Protein AF-A0A256WFE6-F1 (afdb_monomer_lite)

Structure (mmCIF, N/CA/C/O backbone):
data_AF-A0A256WFE6-F1
#
_entry.id   AF-A0A256WFE6-F1
#
loop_
_atom_site.group_PDB
_atom_site.id
_atom_site.type_symbol
_atom_site.label_atom_id
_atom_site.label_alt_id
_atom_site.label_comp_id
_atom_site.label_asym_id
_atom_site.label_entity_id
_atom_site.label_seq_id
_atom_site.pdbx_PDB_ins_code
_atom_site.Cartn_x
_atom_site.Cartn_y
_atom_site.Cartn_z
_atom_site.occupancy
_atom_site.B_iso_or_equiv
_atom_site.auth_seq_id
_atom_site.auth_comp_id
_atom_site.auth_asym_id
_atom_site.auth_atom_id
_atom_site.pdbx_PDB_model_num
ATOM 1 N N . MET A 1 1 ? 0.726 3.112 -30.287 1.00 56.31 1 MET A N 1
ATOM 2 C CA . MET A 1 1 ? 1.283 3.576 -28.993 1.00 56.31 1 MET A CA 1
ATOM 3 C C . MET A 1 1 ? 1.775 2.346 -28.240 1.00 56.31 1 MET A C 1
ATOM 5 O O . MET A 1 1 ? 1.014 1.389 -28.179 1.00 56.31 1 MET A O 1
ATOM 9 N N . LYS A 1 2 ? 3.018 2.308 -27.738 1.00 74.25 2 LYS A N 1
ATOM 10 C CA . LYS A 1 2 ? 3.453 1.192 -26.873 1.00 74.25 2 LYS A CA 1
ATOM 11 C C . LYS A 1 2 ? 2.696 1.283 -25.543 1.00 74.25 2 LYS A C 1
ATOM 13 O O . LYS A 1 2 ? 2.564 2.381 -25.005 1.00 74.25 2 LYS A O 1
ATOM 18 N N . ALA A 1 3 ? 2.172 0.163 -25.048 1.00 84.50 3 ALA A N 1
ATOM 19 C CA . ALA A 1 3 ? 1.482 0.129 -23.762 1.00 84.50 3 ALA A CA 1
ATOM 20 C C . ALA A 1 3 ? 2.472 0.440 -22.627 1.00 84.50 3 ALA A C 1
ATOM 22 O O . ALA A 1 3 ? 3.576 -0.102 -22.604 1.00 84.50 3 ALA A O 1
ATOM 23 N N . THR A 1 4 ? 2.083 1.323 -21.707 1.00 94.81 4 THR A N 1
ATOM 24 C CA . THR A 1 4 ? 2.847 1.640 -20.491 1.00 94.81 4 THR A CA 1
ATOM 25 C C . THR A 1 4 ? 2.135 1.066 -19.274 1.00 94.81 4 THR A C 1
ATOM 27 O O . THR A 1 4 ? 0.913 0.898 -19.298 1.00 94.81 4 THR A O 1
ATOM 30 N N . VAL A 1 5 ? 2.870 0.811 -18.187 1.00 96.25 5 VAL A N 1
ATOM 31 C CA . VAL A 1 5 ? 2.285 0.305 -16.933 1.00 96.25 5 VAL A CA 1
ATOM 32 C C . VAL A 1 5 ? 1.153 1.223 -16.459 1.00 96.25 5 VAL A C 1
ATOM 34 O O . VAL A 1 5 ? 0.056 0.759 -16.158 1.00 96.25 5 VAL A O 1
ATOM 37 N N . ASN A 1 6 ? 1.370 2.540 -16.481 1.00 95.25 6 ASN A N 1
ATOM 38 C CA . ASN A 1 6 ? 0.358 3.528 -16.104 1.00 95.25 6 ASN A CA 1
ATOM 39 C C . ASN A 1 6 ? -0.906 3.479 -16.984 1.00 95.25 6 ASN A C 1
ATOM 41 O O . ASN A 1 6 ? -2.014 3.618 -16.465 1.00 95.25 6 ASN A O 1
ATOM 45 N N . LEU A 1 7 ? -0.766 3.284 -18.302 1.00 96.44 7 LEU A N 1
ATOM 46 C CA . LEU A 1 7 ? -1.919 3.175 -19.201 1.00 96.44 7 LEU A CA 1
ATOM 47 C C . LEU A 1 7 ? -2.754 1.931 -18.873 1.00 96.44 7 LEU A C 1
ATOM 49 O O . LEU A 1 7 ? -3.962 2.051 -18.678 1.00 96.44 7 LEU A O 1
ATOM 53 N N . LEU A 1 8 ? -2.098 0.774 -18.739 1.00 97.62 8 LEU A N 1
ATOM 54 C CA . LEU A 1 8 ? -2.750 -0.500 -18.420 1.00 97.62 8 LEU A CA 1
ATOM 55 C C . LEU A 1 8 ? -3.487 -0.431 -17.074 1.00 97.62 8 LEU A C 1
ATOM 57 O O . LEU A 1 8 ? -4.652 -0.814 -16.978 1.00 97.62 8 LEU A O 1
ATOM 61 N N . ARG A 1 9 ? -2.851 0.158 -16.051 1.00 96.75 9 ARG A N 1
ATOM 62 C CA . ARG A 1 9 ? -3.467 0.417 -14.738 1.00 96.75 9 ARG A CA 1
ATOM 63 C C . ARG A 1 9 ? -4.744 1.241 -14.849 1.00 96.75 9 ARG A C 1
ATOM 65 O O . ARG A 1 9 ? -5.789 0.849 -14.338 1.00 96.75 9 ARG A O 1
ATOM 72 N N . LYS A 1 10 ? -4.677 2.376 -15.554 1.00 94.50 10 LYS A N 1
ATOM 73 C CA . LYS A 1 10 ? -5.827 3.276 -15.743 1.00 94.50 10 LYS A CA 1
ATOM 74 C C . LYS A 1 10 ? -6.970 2.625 -16.525 1.00 94.50 10 LYS A C 1
ATOM 76 O O . LYS A 1 10 ? -8.112 3.037 -16.355 1.00 94.50 10 LYS A O 1
ATOM 81 N N . GLN A 1 11 ? -6.673 1.617 -17.343 1.00 96.12 11 GLN A N 1
ATOM 82 C CA . GLN A 1 11 ? -7.655 0.817 -18.078 1.00 96.12 11 GLN A CA 1
ATOM 83 C C . GLN A 1 11 ? -8.203 -0.374 -17.270 1.00 96.12 11 GLN A C 1
ATOM 85 O O . GLN A 1 11 ? -9.079 -1.080 -17.759 1.00 96.12 11 GLN A O 1
ATOM 90 N N . GLY A 1 12 ? -7.718 -0.608 -16.045 1.00 94.56 12 GLY A N 1
ATOM 91 C CA . GLY A 1 12 ? -8.118 -1.748 -15.211 1.00 94.56 12 GLY A CA 1
ATOM 92 C C . GLY A 1 12 ? -7.454 -3.076 -15.594 1.00 94.56 12 GLY A C 1
ATOM 93 O O . GLY A 1 12 ? -7.791 -4.115 -15.033 1.00 94.56 12 GLY A O 1
ATOM 94 N N . GLN A 1 13 ? -6.483 -3.061 -16.509 1.00 97.12 13 GLN A N 1
ATOM 95 C CA . GLN A 1 13 ? -5.723 -4.234 -16.951 1.00 97.12 13 GLN A CA 1
ATOM 96 C C . GLN A 1 13 ? -4.570 -4.520 -15.976 1.00 97.12 13 GLN A C 1
ATOM 98 O O . GLN A 1 13 ? -3.389 -4.410 -16.309 1.00 97.12 13 GLN A O 1
ATOM 103 N N . LEU A 1 14 ? -4.910 -4.795 -14.709 1.00 96.12 14 LEU A N 1
ATOM 104 C CA . LEU A 1 14 ? -3.926 -4.871 -13.620 1.00 96.12 14 LEU A CA 1
ATOM 105 C C . LEU A 1 14 ? -2.974 -6.064 -13.741 1.00 96.12 14 LEU A C 1
ATOM 107 O O . LEU A 1 14 ? -1.816 -5.954 -13.342 1.00 96.12 14 LEU A O 1
ATOM 111 N N . LYS A 1 15 ? -3.423 -7.189 -14.310 1.00 96.81 15 LYS A N 1
ATOM 112 C CA . LYS A 1 15 ? -2.559 -8.360 -14.532 1.00 96.81 15 LYS A CA 1
ATOM 113 C C . LYS A 1 15 ? -1.496 -8.057 -15.583 1.00 96.81 15 LYS A C 1
ATOM 115 O O . LYS A 1 15 ? -0.320 -8.327 -15.372 1.00 96.81 15 LYS A O 1
ATOM 120 N N . GLU A 1 16 ? -1.899 -7.451 -16.690 1.00 97.44 16 GLU A N 1
ATOM 121 C CA . GLU A 1 16 ? -1.012 -7.031 -17.769 1.00 97.44 16 GLU A CA 1
ATOM 122 C C . GLU A 1 16 ? -0.041 -5.953 -17.282 1.00 97.44 16 GLU A C 1
ATOM 124 O O . GLU A 1 16 ? 1.156 -6.030 -17.559 1.00 97.44 16 GLU A O 1
ATOM 129 N N . ALA A 1 17 ? -0.534 -4.986 -16.499 1.00 97.88 17 ALA A N 1
ATOM 130 C CA . ALA A 1 17 ? 0.301 -3.970 -15.867 1.00 97.88 17 ALA A CA 1
ATOM 131 C C . ALA A 1 17 ? 1.356 -4.592 -14.940 1.00 97.88 17 ALA A C 1
ATOM 133 O O . ALA A 1 17 ? 2.512 -4.179 -14.976 1.00 97.88 17 ALA A O 1
ATOM 134 N N . TYR A 1 18 ? 0.971 -5.600 -14.151 1.00 97.25 18 TYR A N 1
ATOM 135 C CA . TYR A 1 18 ? 1.880 -6.341 -13.280 1.00 97.25 18 TYR A CA 1
ATOM 136 C C . TYR A 1 18 ? 2.965 -7.069 -14.066 1.00 97.25 18 TYR A C 1
ATOM 138 O O . TYR A 1 18 ? 4.144 -6.882 -13.780 1.00 97.25 18 TYR A O 1
ATOM 146 N N . PHE A 1 19 ? 2.596 -7.852 -15.084 1.00 97.38 19 PHE A N 1
ATOM 147 C CA . PHE A 1 19 ? 3.582 -8.575 -15.888 1.00 97.38 19 PHE A CA 1
ATOM 148 C C . PHE A 1 19 ? 4.547 -7.627 -16.599 1.00 97.38 19 PHE A C 1
ATOM 150 O O . PHE A 1 19 ? 5.746 -7.901 -16.644 1.00 97.38 19 PHE A O 1
ATOM 157 N N . LEU A 1 20 ? 4.049 -6.498 -17.112 1.00 97.06 20 LEU A N 1
ATOM 158 C CA . LEU A 1 20 ? 4.897 -5.493 -17.740 1.00 97.06 20 LEU A CA 1
ATOM 159 C C . LEU A 1 20 ? 5.858 -4.850 -16.731 1.00 97.06 20 LEU A C 1
ATOM 161 O O . LEU A 1 20 ? 7.053 -4.793 -17.005 1.00 97.06 20 LEU A O 1
ATOM 165 N N . ALA A 1 21 ? 5.361 -4.416 -15.570 1.00 95.81 21 ALA A N 1
ATOM 166 C CA . ALA A 1 21 ? 6.188 -3.809 -14.528 1.00 95.81 21 ALA A CA 1
ATOM 167 C C . ALA A 1 21 ? 7.237 -4.795 -13.992 1.00 95.81 21 ALA A C 1
ATOM 169 O O . ALA A 1 21 ? 8.402 -4.438 -13.838 1.00 95.81 21 ALA A O 1
ATOM 170 N N . GLN A 1 22 ? 6.851 -6.055 -13.767 1.00 95.75 22 GLN A N 1
ATOM 171 C CA . GLN A 1 22 ? 7.760 -7.095 -13.287 1.00 95.75 22 GLN A CA 1
ATOM 172 C C . GLN A 1 22 ? 8.854 -7.383 -14.311 1.00 95.75 22 GLN A C 1
ATOM 174 O O . GLN A 1 22 ? 10.022 -7.490 -13.946 1.00 95.75 22 GLN A O 1
ATOM 179 N N . LYS A 1 23 ? 8.490 -7.481 -15.595 1.00 96.31 23 LYS A N 1
ATOM 180 C CA . LYS A 1 23 ? 9.464 -7.657 -16.670 1.00 96.31 23 LYS A CA 1
ATOM 181 C C . LYS A 1 23 ? 10.446 -6.488 -16.715 1.00 96.31 23 LYS A C 1
ATOM 183 O O . LYS A 1 23 ? 11.643 -6.720 -16.731 1.00 96.31 23 LYS A O 1
ATOM 188 N N . GLN A 1 24 ? 9.952 -5.252 -16.676 1.00 94.94 24 GLN A N 1
ATOM 189 C CA . GLN A 1 24 ? 10.803 -4.060 -16.692 1.00 94.94 24 GLN A CA 1
ATOM 190 C C . GLN A 1 24 ? 11.762 -4.006 -15.497 1.00 94.94 24 GLN A C 1
ATOM 192 O O . GLN A 1 24 ? 12.931 -3.691 -15.675 1.00 94.94 24 GLN A O 1
ATOM 197 N N . MET A 1 25 ? 11.296 -4.368 -14.299 1.00 93.50 25 MET A N 1
ATOM 198 C CA . MET A 1 25 ? 12.156 -4.473 -13.117 1.00 93.50 25 MET A CA 1
ATOM 199 C C . MET A 1 25 ? 13.217 -5.571 -13.233 1.00 93.50 25 MET A C 1
ATOM 201 O O . MET A 1 25 ? 14.295 -5.426 -12.672 1.00 93.50 25 MET A O 1
ATOM 205 N N . ASN A 1 26 ? 12.909 -6.681 -13.905 1.00 93.31 26 ASN A N 1
ATOM 206 C CA . ASN A 1 26 ? 13.860 -7.776 -14.085 1.00 93.31 26 ASN A CA 1
ATOM 207 C C . ASN A 1 26 ? 14.893 -7.457 -15.173 1.00 93.31 26 ASN A C 1
ATOM 209 O O . ASN A 1 26 ? 16.064 -7.785 -15.011 1.00 93.31 26 ASN A O 1
ATOM 213 N N . ASP A 1 27 ? 14.449 -6.833 -16.266 1.00 95.88 27 ASP A N 1
ATOM 214 C CA . ASP A 1 27 ? 15.297 -6.467 -17.402 1.00 95.88 27 ASP A CA 1
ATOM 215 C C . ASP A 1 27 ? 16.216 -5.276 -17.053 1.00 95.88 27 ASP A C 1
ATOM 217 O O . ASP A 1 27 ? 17.329 -5.204 -17.568 1.00 95.88 27 ASP A O 1
ATOM 221 N N . TYR A 1 28 ? 15.767 -4.374 -16.165 1.00 92.06 28 TYR A N 1
ATOM 222 C CA . TYR A 1 28 ? 16.478 -3.153 -15.752 1.00 92.06 28 TYR A CA 1
ATOM 223 C C . TYR A 1 28 ? 16.343 -2.902 -14.226 1.00 92.06 28 TYR A C 1
ATOM 225 O O . TYR A 1 28 ? 15.601 -2.012 -13.793 1.00 92.06 28 TYR A O 1
ATOM 233 N N . PRO A 1 29 ? 17.000 -3.706 -13.368 1.00 86.81 29 PRO A N 1
ATOM 234 C CA . PRO A 1 29 ? 16.811 -3.680 -11.908 1.00 86.81 29 PRO A CA 1
ATOM 235 C C . PRO A 1 29 ? 17.308 -2.409 -11.197 1.00 86.81 29 PRO A C 1
ATOM 237 O O . PRO A 1 29 ? 16.850 -2.091 -10.091 1.00 86.81 29 PRO A O 1
ATOM 240 N N . GLU A 1 30 ? 18.238 -1.681 -11.808 1.00 86.81 30 GLU A N 1
ATOM 241 C CA . GLU A 1 30 ? 18.783 -0.405 -11.338 1.00 86.81 30 GLU A CA 1
ATOM 242 C C . GLU A 1 30 ? 17.834 0.783 -11.565 1.00 86.81 30 GLU A C 1
ATOM 244 O O . GLU A 1 30 ? 17.935 1.800 -10.874 1.00 86.81 30 GLU A O 1
ATOM 249 N N . GLU A 1 31 ? 16.875 0.648 -12.483 1.00 86.94 31 GLU A N 1
ATOM 250 C CA . GLU A 1 31 ? 15.956 1.718 -12.859 1.00 86.94 31 GLU A CA 1
ATOM 251 C C . GLU A 1 31 ? 14.850 1.904 -11.810 1.00 86.94 31 GLU A C 1
ATOM 253 O O . GLU A 1 31 ? 13.851 1.177 -11.741 1.00 86.94 31 GLU A O 1
ATOM 258 N N . LEU A 1 32 ? 14.994 2.951 -10.992 1.00 84.12 32 LEU A N 1
ATOM 259 C CA . LEU A 1 32 ? 14.047 3.282 -9.918 1.00 84.12 32 LEU A CA 1
ATOM 260 C C . LEU A 1 32 ? 12.617 3.526 -10.427 1.00 84.12 32 LEU A C 1
ATOM 262 O O . LEU A 1 32 ? 11.646 3.290 -9.701 1.00 84.12 32 LEU A O 1
ATOM 266 N N . ASN A 1 33 ? 12.466 3.964 -11.679 1.00 86.50 33 ASN A N 1
ATOM 267 C CA . ASN A 1 33 ? 11.161 4.191 -12.297 1.00 86.50 33 ASN A CA 1
ATOM 268 C C . ASN A 1 33 ? 10.332 2.904 -12.401 1.00 86.50 33 ASN A C 1
ATOM 270 O O . ASN A 1 33 ? 9.126 2.943 -12.168 1.00 86.50 33 ASN A O 1
ATOM 274 N N . HIS A 1 34 ? 10.960 1.754 -12.655 1.00 91.00 34 HIS A N 1
ATOM 275 C CA . HIS A 1 34 ? 10.244 0.480 -12.757 1.00 91.00 34 HIS A CA 1
ATOM 276 C C . HIS A 1 34 ? 9.766 -0.025 -11.396 1.00 91.00 34 HIS A C 1
ATOM 278 O O . HIS A 1 34 ? 8.658 -0.556 -11.282 1.00 91.00 34 HIS A O 1
ATOM 284 N N . LYS A 1 35 ? 10.538 0.234 -10.333 1.00 89.69 35 LYS A N 1
ATOM 285 C CA . LYS A 1 35 ? 10.079 -0.000 -8.957 1.00 89.69 35 LYS A CA 1
ATOM 286 C C . LYS A 1 35 ? 8.875 0.881 -8.624 1.00 89.69 35 LYS A C 1
ATOM 288 O O . LYS A 1 35 ? 7.899 0.386 -8.066 1.00 89.69 35 LYS A O 1
ATOM 293 N N . ASN A 1 36 ? 8.904 2.159 -9.011 1.00 90.69 36 ASN A N 1
ATOM 294 C CA . ASN A 1 36 ? 7.773 3.073 -8.826 1.00 90.69 36 ASN A CA 1
ATOM 295 C C . ASN A 1 36 ? 6.519 2.616 -9.584 1.00 90.69 36 ASN A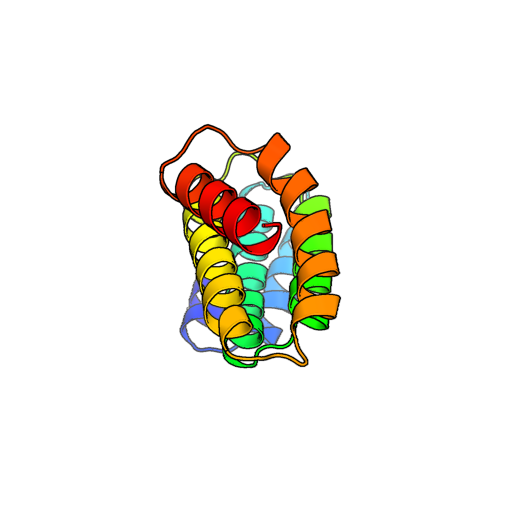 C 1
ATOM 297 O O . ASN A 1 36 ? 5.423 2.645 -9.023 1.00 90.69 36 ASN A O 1
ATOM 301 N N . ASP A 1 37 ? 6.665 2.160 -10.826 1.00 94.06 37 ASP A N 1
ATOM 302 C CA . ASP A 1 37 ? 5.561 1.590 -11.600 1.00 94.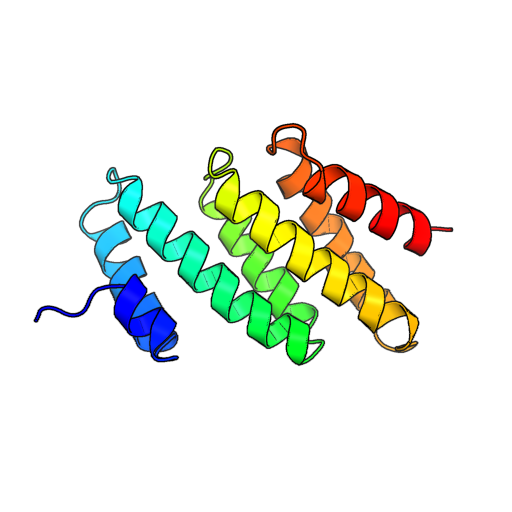06 37 ASP A CA 1
ATOM 303 C C . ASP A 1 37 ? 4.939 0.383 -10.877 1.00 94.06 37 ASP A C 1
ATOM 305 O O . ASP A 1 37 ? 3.713 0.304 -10.736 1.00 94.06 37 ASP A O 1
ATOM 309 N N . MET A 1 38 ? 5.770 -0.509 -10.329 1.00 95.31 38 MET A N 1
ATOM 310 C CA . MET A 1 38 ? 5.311 -1.659 -9.549 1.00 95.31 38 MET A CA 1
ATOM 311 C C . MET A 1 38 ? 4.623 -1.266 -8.231 1.00 95.31 38 MET A C 1
ATOM 313 O O . MET A 1 38 ? 3.585 -1.843 -7.896 1.00 95.31 38 MET A O 1
ATOM 317 N N . LEU A 1 39 ? 5.129 -0.263 -7.496 1.00 94.25 39 LEU A N 1
ATOM 318 C CA . LEU A 1 39 ? 4.454 0.264 -6.296 1.00 94.25 39 LEU A CA 1
ATOM 319 C C . LEU A 1 39 ? 3.020 0.649 -6.624 1.00 94.25 39 LEU A C 1
ATOM 321 O O . LEU A 1 39 ? 2.075 0.247 -5.944 1.00 94.25 39 LEU A O 1
ATOM 325 N N . TRP A 1 40 ? 2.856 1.416 -7.699 1.00 95.62 40 TRP A N 1
ATOM 326 C CA . TRP A 1 40 ? 1.546 1.845 -8.125 1.00 95.62 40 TRP A CA 1
ATOM 327 C C . TRP A 1 40 ? 0.684 0.631 -8.467 1.00 95.62 40 TRP A C 1
ATOM 329 O O . TRP A 1 40 ? -0.436 0.560 -7.952 1.00 95.62 40 TRP A O 1
ATOM 339 N N . VAL A 1 41 ? 1.169 -0.345 -9.254 1.00 97.06 41 VAL A N 1
ATOM 340 C CA . VAL A 1 41 ? 0.433 -1.598 -9.554 1.00 97.06 41 VAL A CA 1
ATOM 341 C C . VAL A 1 41 ? -0.092 -2.254 -8.278 1.00 97.06 41 VAL A C 1
ATOM 343 O O . VAL A 1 41 ? -1.295 -2.507 -8.172 1.00 97.06 41 VAL A O 1
ATOM 346 N N . TYR A 1 42 ? 0.766 -2.432 -7.275 1.00 96.25 42 TYR A N 1
ATOM 347 C CA . TYR A 1 42 ? 0.362 -2.959 -5.976 1.00 96.25 42 TYR A CA 1
ATOM 348 C C . TYR A 1 42 ? -0.659 -2.077 -5.251 1.00 96.25 42 TYR A C 1
ATOM 350 O O . TYR A 1 42 ? -1.579 -2.610 -4.632 1.00 96.25 42 TYR A O 1
ATOM 358 N N . TYR A 1 43 ? -0.567 -0.749 -5.350 1.00 95.75 43 TYR A N 1
ATOM 359 C CA . TYR A 1 43 ? -1.588 0.152 -4.810 1.00 95.75 43 TYR A CA 1
ATOM 360 C C . TYR A 1 43 ? -2.968 -0.073 -5.443 1.00 95.75 43 TYR A C 1
ATOM 362 O O . TYR A 1 43 ? -3.965 -0.083 -4.717 1.00 95.75 43 TYR A O 1
ATOM 370 N N . ASP A 1 44 ? -3.054 -0.290 -6.758 1.00 97.56 44 ASP A N 1
ATOM 371 C CA . ASP A 1 44 ? -4.351 -0.524 -7.411 1.00 97.56 44 ASP A CA 1
ATOM 372 C C . ASP A 1 44 ? -4.940 -1.879 -7.005 1.00 97.56 44 ASP A C 1
ATOM 374 O O . ASP A 1 44 ? -6.120 -1.936 -6.652 1.00 97.56 44 ASP A O 1
ATOM 378 N N . PHE A 1 45 ? -4.118 -2.934 -6.921 1.00 97.19 45 PHE A N 1
ATOM 379 C CA . PHE A 1 45 ? -4.562 -4.202 -6.337 1.00 97.19 45 PHE A CA 1
ATOM 380 C C . PHE A 1 45 ? -5.033 -4.015 -4.892 1.00 97.19 45 PHE A C 1
ATOM 382 O O . PHE A 1 45 ? -6.128 -4.447 -4.539 1.00 97.19 45 PHE A O 1
ATOM 389 N N . ALA A 1 46 ? -4.260 -3.324 -4.049 1.00 95.38 46 ALA A N 1
ATOM 390 C CA . ALA A 1 46 ? -4.621 -3.114 -2.649 1.00 95.38 46 ALA A CA 1
ATOM 391 C C . ALA A 1 46 ? -5.939 -2.351 -2.520 1.00 95.38 46 ALA A C 1
ATOM 393 O O . ALA A 1 46 ? -6.780 -2.704 -1.699 1.00 95.38 46 ALA A O 1
ATOM 394 N N . LYS A 1 47 ? -6.159 -1.340 -3.361 1.00 96.31 47 LYS A N 1
ATOM 395 C CA . LYS A 1 47 ? -7.408 -0.579 -3.412 1.00 96.31 47 LYS A CA 1
ATOM 396 C C . LYS A 1 47 ? -8.611 -1.478 -3.723 1.00 96.31 47 LYS A C 1
ATOM 398 O O . LYS A 1 47 ? -9.672 -1.273 -3.131 1.00 96.31 47 LYS A O 1
ATOM 403 N N . GLU A 1 48 ? -8.477 -2.463 -4.611 1.00 96.12 48 GLU A N 1
ATOM 404 C CA . GLU A 1 48 ? -9.528 -3.461 -4.864 1.00 96.12 48 GLU A CA 1
ATOM 405 C C . GLU A 1 48 ? -9.770 -4.357 -3.647 1.00 96.12 48 GLU A C 1
ATOM 407 O O . GLU A 1 48 ? -10.915 -4.526 -3.227 1.00 96.12 48 GLU A O 1
ATOM 412 N N . GLN A 1 49 ? -8.708 -4.851 -3.010 1.00 95.44 49 GLN A N 1
ATOM 413 C CA . GLN A 1 49 ? -8.829 -5.718 -1.833 1.00 95.44 49 GLN A CA 1
ATOM 414 C C . GLN A 1 49 ? -9.423 -4.978 -0.622 1.00 95.44 49 GLN A C 1
ATOM 416 O O . GLN A 1 49 ? -10.269 -5.520 0.084 1.00 95.44 49 GLN A O 1
ATOM 421 N N . VAL A 1 50 ? -9.080 -3.700 -0.429 1.00 94.56 50 VAL A N 1
ATOM 42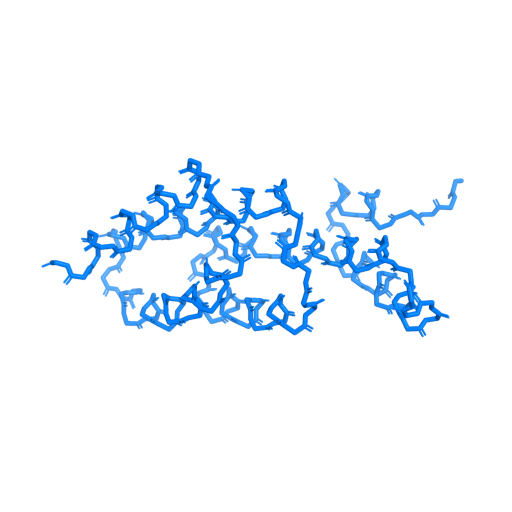2 C CA . VAL A 1 50 ? -9.691 -2.817 0.582 1.00 94.56 50 VAL A CA 1
ATOM 423 C C . VAL A 1 50 ? -11.173 -2.563 0.295 1.00 94.56 50 VAL A C 1
ATOM 425 O O . VAL A 1 50 ? -11.978 -2.393 1.216 1.00 94.56 50 VAL A O 1
ATOM 428 N N . ARG A 1 51 ? -11.585 -2.517 -0.979 1.00 93.50 51 ARG A N 1
ATOM 429 C CA . ARG A 1 51 ? -13.013 -2.426 -1.324 1.00 93.50 51 ARG A CA 1
ATOM 430 C C . ARG A 1 51 ? -13.768 -3.682 -0.906 1.00 93.50 51 ARG A C 1
ATOM 432 O O . ARG A 1 51 ? -14.870 -3.533 -0.390 1.00 93.50 51 ARG A O 1
ATOM 439 N N . GLN A 1 52 ? -13.152 -4.846 -1.086 1.00 93.38 52 GLN A N 1
ATOM 440 C CA . GLN A 1 52 ? -13.717 -6.167 -0.801 1.00 93.38 52 GLN A CA 1
ATOM 441 C C . GLN A 1 52 ? -13.538 -6.631 0.655 1.00 93.38 52 GLN A C 1
ATOM 443 O O . GLN A 1 52 ? -13.984 -7.723 0.981 1.00 93.38 52 GLN A O 1
ATOM 448 N N . LEU A 1 53 ? -12.878 -5.842 1.515 1.00 91.88 53 LEU A N 1
ATOM 449 C CA . LEU A 1 53 ? -12.484 -6.253 2.874 1.00 91.88 53 LEU A CA 1
ATOM 450 C C . LEU A 1 53 ? -11.661 -7.553 2.899 1.00 91.88 53 LEU A C 1
ATOM 452 O O . LEU A 1 53 ? -11.727 -8.343 3.834 1.00 91.88 53 LEU A O 1
ATOM 456 N N . ASN A 1 54 ? -10.836 -7.770 1.874 1.00 92.25 54 ASN A N 1
ATOM 457 C CA . ASN A 1 54 ? -9.958 -8.929 1.806 1.00 92.25 54 ASN A CA 1
ATOM 458 C C . ASN A 1 54 ? -8.632 -8.644 2.533 1.00 92.25 54 ASN A C 1
ATOM 460 O O . ASN A 1 54 ? -7.622 -8.287 1.922 1.00 92.25 54 ASN A O 1
ATOM 464 N N . TYR A 1 55 ? -8.653 -8.771 3.862 1.00 91.31 55 TYR A N 1
ATOM 465 C CA . TYR A 1 55 ? -7.511 -8.483 4.740 1.00 91.31 55 TYR A CA 1
ATOM 466 C C . TYR A 1 55 ? -6.261 -9.301 4.397 1.00 91.31 55 TYR A C 1
ATOM 468 O O . TYR A 1 55 ? -5.150 -8.770 4.423 1.00 91.31 55 TYR A O 1
ATOM 476 N N . GLU A 1 56 ? -6.434 -10.579 4.051 1.00 91.38 56 GLU A N 1
ATOM 477 C CA . GLU A 1 56 ? -5.324 -11.473 3.716 1.00 91.38 56 GLU A CA 1
ATOM 478 C C . GLU A 1 56 ? -4.566 -10.967 2.485 1.00 91.38 56 GLU A C 1
ATOM 480 O O . GLU A 1 56 ? -3.338 -10.854 2.510 1.00 91.38 56 GLU A O 1
ATOM 485 N N . ASN A 1 57 ? -5.286 -10.599 1.423 1.00 93.50 57 ASN A N 1
ATOM 486 C CA . ASN A 1 57 ? -4.651 -10.087 0.216 1.00 93.50 57 ASN A CA 1
ATOM 487 C C . ASN A 1 57 ? -4.066 -8.686 0.420 1.00 93.50 57 ASN A C 1
ATOM 489 O O . ASN A 1 57 ? -2.991 -8.411 -0.112 1.00 93.50 57 ASN A O 1
ATOM 493 N N . VAL A 1 58 ? -4.691 -7.824 1.234 1.00 94.12 58 VAL A N 1
ATOM 494 C CA . VAL A 1 58 ? -4.067 -6.546 1.629 1.00 94.12 58 VAL A CA 1
ATOM 495 C C . VAL A 1 58 ? -2.727 -6.799 2.322 1.00 94.12 58 VAL A C 1
ATOM 497 O O . VAL A 1 58 ? -1.721 -6.195 1.954 1.00 94.12 58 VAL A O 1
ATOM 500 N N . TRP A 1 59 ? -2.676 -7.728 3.277 1.00 91.56 59 TRP A N 1
ATOM 501 C CA . TRP A 1 59 ? -1.441 -8.078 3.977 1.00 91.56 59 TRP A CA 1
ATOM 502 C C . TRP A 1 59 ? -0.373 -8.673 3.047 1.00 91.56 59 TRP A C 1
ATOM 504 O O . TRP A 1 59 ? 0.797 -8.292 3.146 1.00 91.56 59 TRP A O 1
ATOM 514 N N . LYS A 1 60 ? -0.752 -9.559 2.113 1.00 92.12 60 LYS A N 1
ATOM 515 C CA . LYS A 1 60 ? 0.170 -10.097 1.094 1.00 92.12 60 LYS A CA 1
ATOM 516 C C . LYS A 1 60 ? 0.777 -8.974 0.256 1.00 92.12 60 LYS A C 1
ATOM 518 O O . LYS A 1 60 ? 1.992 -8.939 0.085 1.00 92.12 60 LYS A O 1
ATOM 523 N N . ILE A 1 61 ? -0.041 -8.023 -0.195 1.00 93.38 61 ILE A N 1
ATOM 524 C CA . ILE A 1 61 ? 0.432 -6.871 -0.971 1.00 93.38 61 ILE A CA 1
ATOM 525 C C . ILE A 1 61 ? 1.372 -5.997 -0.135 1.00 93.38 61 ILE A C 1
ATOM 527 O O . ILE A 1 61 ? 2.426 -5.596 -0.617 1.00 93.38 61 ILE A O 1
ATOM 531 N N . MET A 1 62 ? 1.053 -5.744 1.135 1.00 90.19 62 MET A N 1
ATOM 532 C CA . MET A 1 62 ? 1.937 -4.978 2.021 1.00 90.19 62 MET A CA 1
ATOM 533 C C . MET A 1 62 ? 3.308 -5.630 2.207 1.00 90.19 62 MET A C 1
ATOM 535 O O . MET A 1 62 ? 4.309 -4.919 2.268 1.00 90.19 62 MET A O 1
ATOM 539 N N . LYS A 1 63 ? 3.381 -6.965 2.277 1.00 88.94 63 LYS A N 1
ATOM 540 C CA . LYS A 1 63 ? 4.671 -7.670 2.304 1.00 88.94 63 LYS A CA 1
ATOM 541 C C . LYS A 1 63 ? 5.489 -7.405 1.047 1.00 88.94 63 LYS A C 1
ATOM 543 O O . LYS A 1 63 ? 6.646 -7.023 1.173 1.00 88.94 63 LYS A O 1
ATOM 548 N N . GLN A 1 64 ? 4.868 -7.530 -0.126 1.00 90.75 64 GLN A N 1
ATOM 549 C CA . GLN A 1 64 ? 5.524 -7.240 -1.403 1.00 90.75 64 GLN A CA 1
ATOM 550 C C . GLN A 1 64 ? 6.010 -5.783 -1.463 1.00 90.75 64 GLN A C 1
ATOM 552 O O . GLN A 1 64 ? 7.138 -5.511 -1.855 1.00 90.75 64 GLN A O 1
ATOM 557 N N . LEU A 1 65 ? 5.207 -4.835 -0.972 1.00 89.62 65 LEU A N 1
ATOM 558 C CA . LEU A 1 65 ? 5.604 -3.426 -0.874 1.00 89.62 65 LEU A CA 1
ATOM 559 C C . LEU A 1 65 ? 6.796 -3.197 0.070 1.00 89.62 65 LEU A C 1
ATOM 561 O O . LEU A 1 65 ? 7.626 -2.333 -0.200 1.00 89.62 65 LEU A O 1
ATOM 565 N N . CYS A 1 66 ? 6.905 -3.959 1.161 1.00 85.25 66 CYS A N 1
ATOM 566 C CA . CYS A 1 66 ? 8.056 -3.876 2.064 1.00 85.25 66 CYS A CA 1
ATOM 567 C C . CYS A 1 66 ? 9.347 -4.402 1.419 1.00 85.25 66 CYS A C 1
ATOM 569 O O . CYS A 1 66 ? 10.422 -3.914 1.761 1.00 85.25 66 CYS A O 1
ATOM 571 N N . GLU A 1 67 ? 9.242 -5.381 0.515 1.00 85.62 67 GLU A N 1
ATOM 572 C CA . GLU A 1 67 ? 10.370 -5.971 -0.221 1.00 85.62 67 GLU A CA 1
ATOM 573 C C . GLU A 1 67 ? 10.903 -5.041 -1.321 1.00 85.62 67 GLU A C 1
ATOM 575 O O . GLU A 1 67 ? 12.094 -5.067 -1.613 1.00 85.62 67 GLU A O 1
ATOM 580 N N . LEU A 1 68 ? 10.055 -4.175 -1.893 1.00 84.25 68 LEU A N 1
ATOM 581 C CA . LEU A 1 68 ? 10.464 -3.220 -2.934 1.00 84.25 68 LEU A CA 1
ATOM 582 C C . LEU A 1 68 ? 11.378 -2.089 -2.430 1.00 84.25 68 LEU A C 1
ATOM 584 O O . LEU A 1 68 ? 12.014 -1.423 -3.244 1.00 84.25 68 LEU A O 1
ATOM 588 N N . ASP A 1 69 ? 11.440 -1.875 -1.113 1.00 73.75 69 ASP A N 1
ATOM 589 C CA . ASP A 1 69 ? 12.324 -0.919 -0.428 1.00 73.75 69 ASP A CA 1
ATOM 590 C C . ASP A 1 69 ? 12.295 0.528 -0.964 1.00 73.75 69 ASP A C 1
ATOM 592 O O . ASP A 1 69 ? 13.301 1.231 -0.971 1.00 73.75 69 ASP A O 1
ATOM 596 N N . VAL A 1 70 ? 11.130 1.017 -1.403 1.00 64.88 70 VAL A N 1
ATOM 597 C CA . VAL A 1 70 ? 10.994 2.390 -1.928 1.00 64.88 70 VAL A CA 1
ATOM 598 C C . VAL A 1 70 ? 10.382 3.319 -0.879 1.00 64.88 70 VAL A C 1
ATOM 600 O O . VAL A 1 70 ? 9.236 3.756 -0.986 1.00 64.88 70 VAL A O 1
ATOM 603 N N . ALA A 1 71 ? 11.151 3.599 0.173 1.00 61.81 71 ALA A N 1
ATOM 604 C CA . ALA A 1 71 ? 10.715 4.447 1.285 1.00 61.81 71 ALA A CA 1
ATOM 605 C C . ALA A 1 71 ? 10.380 5.895 0.864 1.00 61.81 71 ALA A C 1
ATOM 607 O O . ALA A 1 71 ? 9.471 6.501 1.435 1.00 61.81 71 ALA A O 1
ATOM 608 N N . ASP A 1 72 ? 11.045 6.414 -0.172 1.00 70.69 72 ASP A N 1
ATOM 609 C CA . ASP A 1 72 ? 11.034 7.844 -0.520 1.00 70.69 72 ASP A CA 1
ATOM 610 C C . ASP A 1 72 ? 9.888 8.297 -1.437 1.00 70.69 72 ASP A C 1
ATOM 612 O O . ASP A 1 72 ? 9.789 9.475 -1.785 1.00 70.69 72 ASP A O 1
ATOM 616 N N . ASN A 1 73 ? 8.963 7.411 -1.817 1.00 87.06 73 ASN A N 1
ATOM 617 C CA . ASN A 1 73 ? 7.826 7.826 -2.638 1.00 87.06 73 ASN A CA 1
ATOM 618 C C . ASN A 1 73 ? 6.694 8.412 -1.775 1.00 87.06 73 ASN A C 1
ATOM 620 O O . ASN A 1 73 ? 5.726 7.731 -1.429 1.00 87.06 73 ASN A O 1
ATOM 624 N N . GLN A 1 74 ? 6.804 9.702 -1.437 1.00 89.00 74 GLN A N 1
ATOM 625 C CA . GLN A 1 74 ? 5.834 10.400 -0.584 1.00 89.00 74 GLN A CA 1
ATOM 626 C C . GLN A 1 74 ? 4.400 10.351 -1.135 1.00 89.00 74 GLN A C 1
ATOM 628 O O . GLN A 1 74 ? 3.457 10.104 -0.385 1.00 89.00 74 GLN A O 1
ATOM 633 N N . MET A 1 75 ? 4.228 10.531 -2.447 1.00 91.88 75 MET A N 1
ATOM 634 C CA . MET A 1 75 ? 2.909 10.507 -3.088 1.00 91.88 75 MET A CA 1
ATOM 635 C C . MET A 1 75 ? 2.245 9.128 -2.974 1.00 91.88 75 MET A C 1
ATOM 637 O O . MET A 1 75 ? 1.047 9.027 -2.681 1.00 91.88 75 MET A O 1
ATOM 641 N N . PHE A 1 76 ? 3.021 8.064 -3.187 1.00 92.62 76 PHE A N 1
ATOM 642 C CA . PHE A 1 76 ? 2.569 6.695 -2.981 1.00 92.62 76 PHE A CA 1
ATOM 643 C C . PHE A 1 76 ? 2.227 6.448 -1.509 1.00 92.62 76 PHE A C 1
ATOM 645 O O . PHE A 1 76 ? 1.129 5.977 -1.216 1.00 92.62 76 PHE A O 1
ATOM 652 N N . ASN A 1 77 ? 3.125 6.816 -0.590 1.00 91.69 77 ASN A N 1
ATOM 653 C CA . ASN A 1 77 ? 2.933 6.646 0.850 1.00 91.69 77 ASN A CA 1
ATOM 654 C C . ASN A 1 77 ? 1.637 7.314 1.317 1.00 91.69 77 ASN A C 1
ATOM 656 O O . ASN A 1 77 ? 0.828 6.680 1.994 1.00 91.69 77 ASN A O 1
ATOM 660 N N . ASP A 1 78 ? 1.388 8.556 0.895 1.00 93.94 78 ASP A N 1
ATOM 661 C CA . ASP A 1 78 ? 0.160 9.266 1.240 1.00 93.94 78 ASP A CA 1
ATOM 662 C C . ASP A 1 78 ? -1.084 8.581 0.675 1.00 93.94 78 ASP A C 1
ATOM 664 O O . ASP A 1 78 ? -2.066 8.373 1.393 1.00 93.94 78 ASP A O 1
ATOM 668 N N . SER A 1 79 ? -1.031 8.164 -0.589 1.00 95.19 79 SER A N 1
ATOM 669 C CA . SER A 1 79 ? -2.138 7.460 -1.238 1.00 95.19 79 SER A CA 1
ATOM 670 C C . SER A 1 79 ? -2.451 6.131 -0.548 1.00 95.19 79 SER A C 1
ATOM 672 O O . SER A 1 79 ? -3.618 5.814 -0.300 1.00 95.19 79 SER A O 1
ATOM 674 N N . PHE A 1 80 ? -1.420 5.357 -0.210 1.00 94.12 80 PHE A N 1
ATOM 675 C CA . PHE A 1 80 ? -1.555 4.049 0.420 1.00 94.12 80 PHE A CA 1
ATOM 676 C C . PHE A 1 80 ? -2.040 4.163 1.869 1.00 94.12 80 PHE A C 1
ATOM 678 O O . PHE A 1 80 ? -2.967 3.451 2.259 1.00 94.12 80 PHE A O 1
ATOM 685 N N . ASN A 1 81 ? -1.517 5.127 2.635 1.00 94.50 81 ASN A N 1
ATOM 686 C CA . ASN A 1 81 ? -1.976 5.414 3.996 1.00 94.50 81 ASN A CA 1
ATOM 687 C C . ASN A 1 81 ? -3.490 5.676 4.031 1.00 94.50 81 ASN A C 1
ATOM 689 O O . ASN A 1 81 ? -4.189 5.151 4.899 1.00 94.50 81 ASN A O 1
ATOM 693 N N . TRP A 1 82 ? -4.035 6.399 3.047 1.00 96.31 82 TRP A N 1
ATOM 694 C CA . TRP A 1 82 ? -5.481 6.611 2.939 1.00 96.31 82 TRP A CA 1
ATOM 695 C C . TRP A 1 82 ? -6.280 5.339 2.634 1.00 96.31 82 TRP A C 1
ATOM 697 O O . TRP A 1 82 ? -7.418 5.221 3.094 1.00 96.31 82 TRP A O 1
ATOM 707 N N . GLN A 1 83 ? -5.730 4.378 1.887 1.00 95.88 83 GLN A N 1
ATOM 708 C CA . GLN A 1 83 ? -6.396 3.083 1.683 1.00 95.88 83 GLN A CA 1
ATOM 709 C C . GLN A 1 83 ? -6.438 2.274 2.980 1.00 95.88 83 GLN A C 1
ATOM 711 O O . GLN A 1 83 ? -7.475 1.702 3.309 1.00 95.88 83 GLN A O 1
ATOM 716 N N . LEU A 1 84 ? -5.358 2.293 3.763 1.00 94.06 84 LEU A N 1
ATOM 717 C CA . LEU A 1 84 ? -5.316 1.625 5.065 1.00 94.06 84 LEU A CA 1
ATOM 718 C C . LEU A 1 84 ? -6.282 2.263 6.070 1.00 94.06 84 LEU A C 1
ATOM 720 O O . LEU A 1 84 ? -6.994 1.549 6.773 1.00 94.06 84 LEU A O 1
ATOM 724 N N . VAL A 1 85 ? -6.386 3.596 6.090 1.00 94.25 85 VAL A N 1
ATOM 725 C CA . VAL A 1 85 ? -7.396 4.304 6.896 1.00 94.25 85 VAL A CA 1
ATOM 726 C C . VAL A 1 85 ? -8.811 3.858 6.518 1.00 94.25 85 VAL A C 1
ATOM 728 O O . VAL A 1 85 ? -9.610 3.583 7.410 1.00 94.25 85 VAL A O 1
ATOM 731 N N . LYS A 1 86 ? -9.113 3.733 5.217 1.00 94.25 86 LYS A N 1
ATOM 732 C CA . LYS A 1 86 ? -10.419 3.244 4.737 1.00 94.25 86 LYS A CA 1
ATOM 733 C C . LYS A 1 86 ? -10.689 1.799 5.142 1.00 94.25 86 LYS A C 1
ATOM 735 O O . LYS A 1 86 ? -11.825 1.472 5.471 1.00 94.25 86 LYS A O 1
ATOM 740 N N . LEU A 1 87 ? -9.675 0.935 5.101 1.00 93.44 87 LEU A N 1
ATOM 741 C CA . LEU A 1 87 ? -9.808 -0.446 5.560 1.00 93.44 87 LEU A CA 1
ATOM 742 C C . LEU A 1 87 ? -10.167 -0.479 7.048 1.00 93.44 87 LEU A C 1
ATOM 744 O O . LEU A 1 87 ? -11.186 -1.059 7.416 1.00 93.44 87 LEU A O 1
ATOM 748 N N . ILE A 1 88 ? -9.387 0.222 7.878 1.00 91.56 88 ILE A N 1
ATOM 749 C CA . ILE A 1 88 ? -9.620 0.324 9.324 1.00 91.56 88 ILE A CA 1
ATOM 750 C C . ILE A 1 88 ? -11.034 0.842 9.608 1.00 91.56 88 ILE A C 1
ATOM 752 O O . ILE A 1 88 ? -11.767 0.229 10.377 1.00 91.56 88 ILE A O 1
ATOM 756 N N . SER A 1 89 ? -11.449 1.935 8.961 1.00 90.00 89 SER A N 1
ATOM 757 C CA . SER A 1 89 ? -12.761 2.537 9.218 1.00 90.00 89 SER A CA 1
ATOM 758 C C . SER A 1 89 ? -13.920 1.623 8.827 1.00 90.00 89 SER A C 1
ATOM 760 O O . SER A 1 89 ? -14.938 1.607 9.505 1.00 90.00 89 SER A O 1
ATOM 762 N N . LYS A 1 90 ? -13.786 0.856 7.739 1.00 89.06 90 LYS A N 1
ATOM 763 C CA . LYS A 1 90 ? -14.815 -0.113 7.341 1.00 89.06 90 LYS A CA 1
ATOM 764 C C . LYS A 1 90 ? -14.878 -1.316 8.284 1.00 89.06 90 LYS A C 1
ATOM 766 O O . LYS A 1 90 ? -15.964 -1.835 8.507 1.00 89.06 90 LYS A O 1
ATOM 771 N N . THR A 1 91 ? -13.739 -1.714 8.852 1.00 84.81 91 THR A N 1
ATOM 772 C CA . THR A 1 91 ? -13.650 -2.853 9.782 1.00 84.81 91 THR A CA 1
ATOM 773 C C . THR A 1 91 ? -14.349 -2.577 11.114 1.00 84.81 91 THR A C 1
ATOM 775 O O . THR A 1 91 ? -14.827 -3.500 11.759 1.00 84.81 91 THR A O 1
ATOM 778 N N . GLN A 1 92 ? -14.474 -1.308 11.522 1.00 73.88 92 GLN A N 1
ATOM 779 C CA . GLN A 1 92 ? -15.216 -0.934 12.738 1.00 73.88 92 GLN A CA 1
ATOM 780 C C . GLN A 1 92 ? -16.662 -1.445 12.738 1.00 73.88 92 GLN A C 1
ATOM 782 O O . GLN A 1 92 ? -17.219 -1.696 13.801 1.00 73.88 92 GLN A O 1
ATOM 787 N N . ASN A 1 93 ? -17.241 -1.633 11.552 1.00 71.81 93 ASN A N 1
ATOM 788 C CA . ASN A 1 93 ? -18.601 -2.130 11.372 1.00 71.81 93 ASN A CA 1
ATOM 789 C C . ASN A 1 93 ? -18.651 -3.638 11.048 1.00 71.81 93 ASN A C 1
ATOM 791 O O . ASN A 1 93 ? -19.728 -4.158 10.773 1.00 71.81 93 ASN A O 1
ATOM 795 N N . ASP A 1 94 ? -17.508 -4.331 11.056 1.00 74.44 94 ASP A N 1
ATOM 796 C CA . ASP A 1 94 ? -17.350 -5.744 10.699 1.00 74.44 94 ASP A CA 1
ATOM 797 C C . ASP A 1 94 ? -16.689 -6.508 11.859 1.00 74.44 94 ASP A C 1
ATOM 799 O O . ASP A 1 94 ? -15.463 -6.604 11.970 1.00 74.44 94 ASP A O 1
ATOM 803 N N . SER A 1 95 ? -17.517 -7.057 12.752 1.00 68.12 95 SER A N 1
ATOM 804 C CA . SER A 1 95 ? -17.064 -7.788 13.944 1.00 68.12 95 SER A CA 1
ATOM 805 C C . SER A 1 95 ? -16.246 -9.044 13.620 1.00 68.12 95 SER A C 1
ATOM 807 O O . SER A 1 95 ? -15.443 -9.467 14.449 1.00 68.12 95 SER A O 1
ATOM 809 N N . GLN A 1 96 ? -16.396 -9.613 12.419 1.00 71.25 96 GLN A N 1
ATOM 810 C CA . GLN A 1 96 ? -15.634 -10.780 11.966 1.00 71.25 96 GLN A CA 1
ATOM 811 C C . GLN A 1 96 ? -14.266 -10.413 11.379 1.00 71.25 96 GLN A C 1
ATOM 813 O O . GLN A 1 96 ? -13.414 -11.292 11.284 1.00 71.25 96 GLN A O 1
ATOM 818 N N . GLY A 1 97 ? -14.053 -9.142 11.011 1.00 73.38 97 GLY A N 1
ATOM 819 C CA . GLY A 1 97 ? -12.822 -8.628 10.398 1.00 73.38 97 GLY A CA 1
ATOM 820 C C . GLY A 1 97 ? -11.762 -8.113 11.381 1.00 73.38 97 GLY A C 1
ATOM 821 O O . GLY A 1 97 ? -10.620 -7.856 10.988 1.00 73.38 97 GLY A O 1
ATOM 822 N N . GLN A 1 98 ? -12.102 -7.954 12.667 1.00 74.88 98 GLN A N 1
ATOM 823 C CA . GLN A 1 98 ? -11.184 -7.399 13.673 1.00 74.88 98 GLN A CA 1
ATOM 824 C C . GLN A 1 98 ? -9.909 -8.243 13.897 1.00 74.88 98 GLN A C 1
ATOM 826 O O . GLN A 1 98 ? -8.818 -7.660 13.937 1.00 74.88 98 GLN A O 1
ATOM 831 N N . PRO A 1 99 ? -9.963 -9.591 13.994 1.00 78.12 99 PRO A N 1
ATOM 832 C CA . PRO A 1 99 ? -8.751 -10.402 14.151 1.00 78.12 99 PRO A CA 1
ATOM 833 C C . PRO A 1 99 ? -7.793 -10.306 12.953 1.00 78.12 99 PRO A C 1
ATOM 835 O O . PRO A 1 99 ? -6.573 -10.261 13.122 1.00 78.12 99 PRO A O 1
ATOM 838 N N . GLN A 1 100 ? -8.327 -10.241 11.734 1.00 80.81 100 GLN A N 1
ATOM 839 C CA . GLN A 1 100 ? -7.553 -10.168 10.494 1.00 80.81 100 GLN A CA 1
ATOM 840 C C . GLN A 1 100 ? -6.979 -8.762 10.292 1.00 80.81 100 GLN A C 1
ATOM 842 O O . GLN A 1 100 ? -5.861 -8.618 9.788 1.00 80.81 100 GLN A O 1
ATOM 847 N N . LEU A 1 101 ? -7.675 -7.723 10.766 1.00 82.81 101 LEU A N 1
ATOM 848 C CA . LEU A 1 101 ? -7.136 -6.368 10.806 1.00 82.81 101 LEU A CA 1
ATOM 849 C C . LEU A 1 101 ? -5.843 -6.307 11.623 1.00 82.81 101 LEU A C 1
ATOM 851 O O . LEU A 1 101 ? -4.890 -5.662 11.190 1.00 82.81 101 LEU A O 1
ATOM 855 N N . LEU A 1 102 ? -5.741 -7.035 12.740 1.00 81.81 102 LEU A N 1
ATOM 856 C CA . LEU A 1 102 ? -4.518 -7.066 13.549 1.00 81.81 102 LEU A CA 1
ATOM 857 C C . LEU A 1 102 ? -3.286 -7.538 12.750 1.00 81.81 102 LEU A C 1
ATOM 859 O O . LEU A 1 102 ? -2.181 -7.030 12.964 1.00 81.81 102 LEU A O 1
ATOM 863 N N . MET A 1 103 ? -3.455 -8.466 11.799 1.00 81.75 103 MET A N 1
ATOM 864 C CA . MET A 1 103 ? -2.368 -8.898 10.907 1.00 81.75 103 MET A CA 1
ATOM 865 C C . MET A 1 103 ? -1.891 -7.759 10.001 1.00 81.75 103 MET A C 1
ATOM 867 O O . MET A 1 103 ? -0.685 -7.557 9.838 1.00 81.75 103 MET A O 1
ATOM 871 N N . VAL A 1 104 ? -2.833 -6.992 9.448 1.00 83.62 104 VAL A N 1
ATOM 872 C CA . VAL A 1 104 ? -2.552 -5.814 8.616 1.00 83.62 104 VAL A CA 1
ATOM 873 C C . VAL A 1 104 ? -1.862 -4.727 9.447 1.00 83.62 104 VAL A C 1
ATOM 875 O O . VAL A 1 104 ? -0.835 -4.192 9.031 1.00 83.62 104 VAL A O 1
ATOM 878 N N . LEU A 1 105 ? -2.343 -4.464 10.666 1.00 84.94 105 LEU A N 1
ATOM 879 C CA . LEU A 1 105 ? -1.769 -3.468 11.578 1.00 84.94 105 LEU A CA 1
ATOM 880 C C . LEU A 1 105 ? -0.304 -3.756 11.931 1.00 84.94 105 LEU A C 1
ATOM 882 O O . LEU A 1 105 ? 0.517 -2.837 11.961 1.00 84.94 105 LEU A O 1
ATOM 886 N N . LYS A 1 106 ? 0.056 -5.029 12.141 1.00 81.06 106 LYS A N 1
ATOM 887 C CA . LYS A 1 106 ? 1.455 -5.428 12.372 1.00 81.06 106 LYS A CA 1
ATOM 888 C C . LYS A 1 106 ? 2.347 -5.141 11.159 1.00 81.06 106 LYS A C 1
ATOM 890 O O . LYS A 1 106 ? 3.495 -4.737 11.335 1.00 81.06 106 LYS A O 1
ATOM 895 N N . ALA A 1 107 ? 1.836 -5.312 9.939 1.00 80.25 107 ALA A N 1
ATOM 896 C CA . ALA A 1 107 ? 2.572 -4.967 8.722 1.00 80.25 107 ALA A CA 1
ATOM 897 C C . ALA A 1 107 ? 2.733 -3.443 8.552 1.00 80.25 107 ALA A C 1
ATOM 899 O O . ALA A 1 107 ? 3.799 -2.993 8.128 1.00 80.25 107 ALA A O 1
ATOM 900 N N . CYS A 1 108 ? 1.734 -2.644 8.958 1.00 82.94 108 CYS A N 1
ATOM 901 C CA . CYS A 1 108 ? 1.800 -1.177 8.902 1.00 82.94 108 CYS A CA 1
ATOM 902 C C . CYS A 1 108 ? 3.015 -0.628 9.650 1.00 82.94 108 CYS A C 1
ATOM 904 O O . CYS A 1 108 ? 3.644 0.317 9.185 1.00 82.94 108 CYS A O 1
ATOM 906 N N . TYR A 1 109 ? 3.363 -1.221 10.795 1.00 81.06 109 TYR A N 1
ATOM 907 C CA . TYR A 1 109 ? 4.465 -0.743 11.628 1.00 81.06 109 TYR A CA 1
ATOM 908 C C . TYR A 1 109 ? 5.790 -0.658 10.856 1.00 81.06 109 TYR A C 1
ATOM 910 O O . TYR A 1 109 ? 6.451 0.379 10.888 1.00 81.06 109 TYR A O 1
ATOM 918 N N . LYS A 1 110 ? 6.134 -1.703 10.089 1.00 77.81 110 LYS A N 1
ATOM 919 C CA . LYS A 1 110 ? 7.365 -1.735 9.282 1.00 77.81 110 LYS A CA 1
ATOM 920 C C . LYS A 1 110 ? 7.373 -0.663 8.193 1.00 77.81 110 LYS A C 1
ATOM 922 O O . LYS A 1 110 ? 8.391 -0.010 7.992 1.00 77.81 110 LYS A O 1
ATOM 927 N N . MET A 1 111 ? 6.242 -0.458 7.517 1.00 81.69 111 MET A N 1
ATOM 928 C CA . MET A 1 111 ? 6.129 0.579 6.486 1.00 81.69 111 MET A CA 1
ATOM 929 C C . MET A 1 111 ? 6.248 1.981 7.093 1.00 81.69 111 MET A C 1
ATOM 931 O O . MET A 1 111 ? 6.992 2.817 6.590 1.00 81.69 111 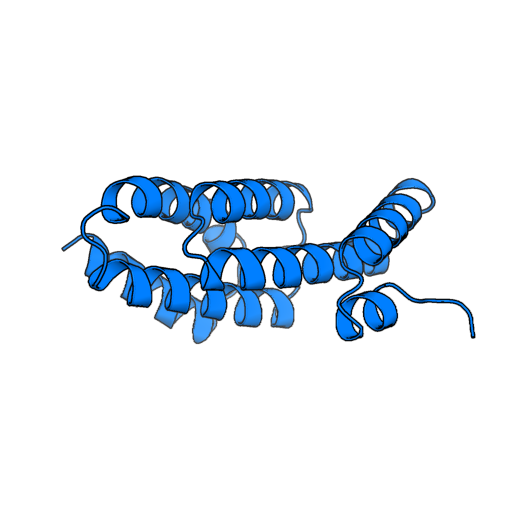MET A O 1
ATOM 935 N N . LEU A 1 112 ? 5.565 2.233 8.212 1.00 85.19 112 LEU A N 1
ATOM 936 C CA . LEU A 1 112 ? 5.521 3.551 8.844 1.00 85.19 112 LEU A CA 1
ATOM 937 C C . LEU A 1 112 ? 6.871 3.995 9.412 1.00 85.19 112 LEU A C 1
ATOM 939 O O . LEU A 1 112 ? 7.127 5.198 9.438 1.00 85.19 1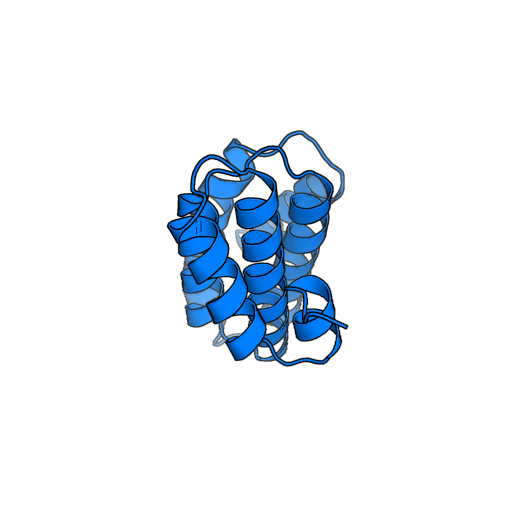12 LEU A O 1
ATOM 943 N N . GLN A 1 113 ? 7.729 3.068 9.849 1.00 82.69 113 GLN A N 1
ATOM 944 C CA . GLN A 1 113 ? 9.076 3.394 10.334 1.00 82.69 113 GLN A CA 1
ATOM 945 C C . GLN A 1 113 ? 9.943 4.074 9.267 1.00 82.69 113 GLN A C 1
ATOM 947 O O . GLN A 1 113 ? 10.732 4.949 9.604 1.00 82.69 113 GLN A O 1
ATOM 952 N N . LYS A 1 114 ? 9.771 3.696 7.995 1.00 80.06 114 LYS A N 1
ATOM 953 C CA . LYS A 1 114 ? 10.560 4.222 6.874 1.00 80.06 114 LYS A CA 1
ATOM 954 C C . LYS A 1 114 ? 9.994 5.515 6.278 1.00 80.06 114 LYS A C 1
ATOM 956 O O . LYS A 1 114 ? 10.703 6.230 5.588 1.00 80.06 114 LYS A O 1
ATOM 961 N N . GLN A 1 115 ? 8.721 5.820 6.529 1.00 84.50 115 GLN A N 1
ATOM 962 C CA . GLN A 1 115 ? 8.068 7.008 5.975 1.00 84.50 115 GLN A CA 1
ATOM 963 C C . GLN A 1 115 ? 8.471 8.286 6.717 1.00 84.50 115 GLN A C 1
ATOM 965 O O . GLN A 1 115 ? 8.488 8.321 7.952 1.00 84.50 115 GLN A O 1
ATOM 970 N N . VAL A 1 116 ? 8.653 9.381 5.982 1.00 86.31 116 VAL A N 1
ATOM 971 C CA . VAL A 1 116 ? 8.751 10.724 6.572 1.00 86.31 116 VAL A CA 1
ATOM 972 C C . VAL A 1 116 ? 7.429 11.151 7.226 1.00 86.31 116 VAL A C 1
ATOM 974 O O . VAL A 1 116 ? 6.383 10.513 7.069 1.00 86.31 116 VAL A O 1
ATOM 977 N N . ALA A 1 117 ? 7.468 12.209 8.036 1.00 89.06 117 ALA A N 1
ATOM 978 C CA . ALA A 1 117 ? 6.266 12.745 8.664 1.00 89.06 117 ALA A CA 1
ATOM 979 C C . ALA A 1 117 ? 5.312 13.323 7.606 1.00 89.06 117 ALA A C 1
ATOM 981 O O . ALA A 1 117 ? 5.708 14.143 6.783 1.00 89.06 117 ALA A O 1
ATOM 982 N N . SER A 1 118 ? 4.040 12.928 7.658 1.00 91.88 118 SER A N 1
ATOM 983 C CA . SER A 1 118 ? 2.994 13.484 6.800 1.00 91.88 118 SER A CA 1
ATOM 984 C C . SER A 1 118 ? 1.633 13.456 7.490 1.00 91.88 118 SER A C 1
ATOM 986 O O . SER A 1 118 ? 1.421 12.749 8.486 1.00 91.88 118 SER A O 1
ATOM 988 N N . GLN A 1 119 ? 0.683 14.226 6.957 1.00 94.00 119 GLN A N 1
ATOM 989 C CA . GLN A 1 119 ? -0.683 14.243 7.473 1.00 94.00 119 GLN A CA 1
ATOM 990 C C . GLN A 1 119 ? -1.333 12.856 7.375 1.00 94.00 119 GLN A C 1
ATOM 992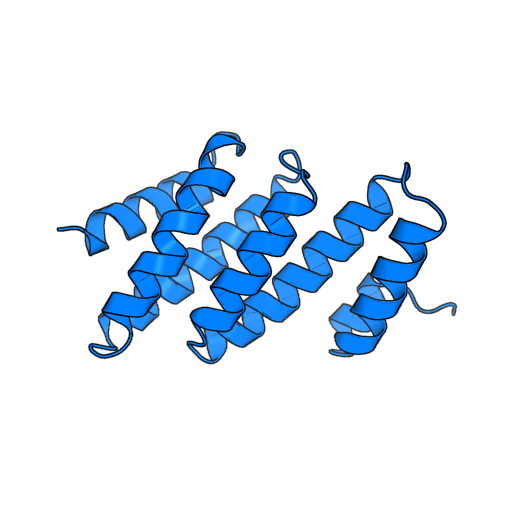 O O . GLN A 1 119 ? -1.937 12.401 8.346 1.00 94.00 119 GLN A O 1
ATOM 997 N N . SER A 1 120 ? -1.174 12.160 6.243 1.00 94.06 120 SER A N 1
ATOM 998 C CA . SER A 1 120 ? -1.756 10.828 6.039 1.00 94.06 120 SER A CA 1
ATOM 999 C C . SER A 1 120 ? -1.201 9.810 7.044 1.00 94.06 120 SER A C 1
ATOM 1001 O O . SER A 1 120 ? -1.967 9.039 7.623 1.00 94.06 120 SER A O 1
ATOM 1003 N N . LYS A 1 121 ? 0.109 9.868 7.331 1.00 93.50 121 LYS A N 1
ATOM 1004 C CA . LYS A 1 121 ? 0.777 9.029 8.330 1.00 93.50 121 LYS A CA 1
ATOM 1005 C C . LYS A 1 121 ? 0.225 9.301 9.727 1.00 93.50 121 LYS A C 1
ATOM 1007 O O . LYS A 1 121 ? -0.102 8.362 10.450 1.00 93.50 121 LYS A O 1
ATOM 1012 N N . SER A 1 122 ? 0.063 10.574 10.100 1.00 94.75 122 SER A N 1
ATOM 1013 C CA . SER A 1 122 ? -0.535 10.955 11.389 1.00 94.75 122 SER A CA 1
ATOM 1014 C C . SER A 1 122 ? -1.968 10.432 11.531 1.00 94.75 122 SER A C 1
ATOM 1016 O O . SER A 1 122 ? -2.325 9.875 12.571 1.00 94.75 122 SER A O 1
ATOM 1018 N N . VAL A 1 123 ? -2.785 10.570 10.482 1.00 96.31 123 VAL A N 1
ATOM 1019 C CA . VAL A 1 123 ? -4.164 10.065 10.467 1.00 96.31 123 VAL A CA 1
ATOM 1020 C C . VAL A 1 123 ? -4.185 8.545 10.585 1.00 96.31 123 VAL A C 1
ATOM 1022 O O . VAL A 1 123 ? -4.929 8.026 11.415 1.00 96.31 123 VAL A O 1
ATOM 1025 N N . LEU A 1 124 ? -3.344 7.833 9.830 1.00 94.12 124 LEU A N 1
ATOM 1026 C CA . LEU A 1 124 ? -3.236 6.380 9.921 1.00 94.12 124 LEU A CA 1
ATOM 1027 C C . LEU A 1 124 ? -2.867 5.940 11.341 1.00 94.12 124 LEU A C 1
ATOM 1029 O O . LEU A 1 124 ? -3.593 5.141 11.921 1.00 94.12 124 LEU A O 1
ATOM 1033 N N . ILE A 1 125 ? -1.823 6.514 11.947 1.00 92.62 125 ILE A N 1
ATOM 1034 C CA . ILE A 1 125 ? -1.419 6.191 13.328 1.00 92.62 125 ILE A CA 1
ATOM 1035 C C . ILE A 1 125 ? -2.575 6.419 14.312 1.00 92.62 125 ILE A C 1
ATOM 1037 O O . ILE A 1 125 ? -2.860 5.553 15.139 1.00 92.62 125 ILE A O 1
ATOM 1041 N N . LYS A 1 126 ? -3.291 7.547 14.207 1.00 93.50 126 LYS A N 1
ATOM 1042 C CA . LYS A 1 126 ? -4.460 7.831 15.058 1.00 93.50 126 LYS A CA 1
ATOM 1043 C C . LYS A 1 126 ? -5.573 6.798 14.867 1.00 93.50 126 LYS A C 1
ATOM 1045 O O . LYS A 1 126 ? -6.165 6.371 15.856 1.00 93.50 126 LYS A O 1
ATOM 1050 N N . SER A 1 127 ? -5.849 6.386 13.630 1.00 91.75 127 SER A N 1
ATOM 1051 C CA . SER A 1 127 ? -6.834 5.342 13.329 1.00 91.75 127 SER A CA 1
ATOM 1052 C C . SER A 1 127 ? -6.437 3.996 13.932 1.00 91.75 127 SER A C 1
ATOM 1054 O O . SER A 1 127 ? -7.286 3.333 14.517 1.00 91.75 127 SER A O 1
ATOM 1056 N N . ILE A 1 128 ? -5.153 3.627 13.864 1.00 89.50 128 ILE A N 1
ATOM 1057 C CA . ILE A 1 128 ? -4.627 2.401 14.482 1.00 89.50 128 ILE A CA 1
ATOM 1058 C C . ILE A 1 128 ? -4.800 2.450 16.004 1.00 89.50 128 ILE A C 1
ATOM 1060 O O . ILE A 1 128 ? -5.366 1.528 16.581 1.00 89.50 128 ILE A O 1
ATOM 1064 N N . ILE A 1 129 ? -4.383 3.543 16.655 1.00 88.19 129 ILE A N 1
ATOM 1065 C CA . ILE A 1 129 ? -4.504 3.704 18.116 1.00 88.19 129 ILE A CA 1
ATOM 1066 C C . ILE A 1 129 ? -5.963 3.580 18.569 1.00 88.19 129 ILE A C 1
ATOM 1068 O O . ILE A 1 129 ? -6.230 2.977 19.601 1.00 88.19 129 ILE A O 1
ATOM 1072 N N . ARG A 1 130 ? -6.917 4.122 17.802 1.00 87.19 130 ARG A N 1
ATOM 1073 C CA . ARG A 1 130 ? -8.351 4.007 18.112 1.00 87.19 130 ARG A CA 1
ATOM 1074 C C . ARG A 1 130 ? -8.901 2.584 18.007 1.00 87.19 130 ARG A C 1
ATOM 1076 O O . ARG A 1 130 ? -9.951 2.344 18.573 1.00 87.19 130 ARG A O 1
ATOM 1083 N N . GLN A 1 131 ? -8.268 1.681 17.258 1.00 82.12 131 GLN A N 1
ATOM 1084 C CA . GLN A 1 131 ? -8.685 0.270 17.184 1.00 82.12 131 GLN A CA 1
ATOM 1085 C C . GLN A 1 131 ? -8.108 -0.599 18.300 1.00 82.12 131 GLN A C 1
ATOM 1087 O O . GLN A 1 131 ? -8.576 -1.710 18.500 1.00 82.12 131 GLN A O 1
ATOM 1092 N N . LEU A 1 132 ? -7.067 -0.121 18.982 1.00 74.25 132 LEU A N 1
ATOM 1093 C CA . LEU A 1 132 ? -6.399 -0.848 20.063 1.00 74.25 132 LEU A CA 1
ATOM 1094 C C . LEU A 1 132 ? -6.905 -0.443 21.458 1.00 74.25 132 LEU A C 1
ATOM 1096 O O . LEU A 1 132 ? -6.417 -0.982 22.447 1.00 74.25 132 LEU A O 1
ATOM 1100 N N . LYS A 1 133 ? -7.815 0.533 21.529 1.00 68.06 133 LYS A N 1
ATOM 1101 C CA . LYS A 1 133 ? -8.506 0.963 22.749 1.00 68.06 133 LYS A CA 1
ATOM 1102 C C . LYS A 1 133 ? -9.870 0.303 22.811 1.00 68.06 133 LYS A C 1
ATOM 1104 O O . LYS A 1 133 ? -10.257 -0.071 23.935 1.00 68.06 133 LYS A O 1
#

Foldseek 3Di:
DDDALVNCLVVVVLVVSQVVLVVCCVVCVPDVVSLVSNLVSLLSVLLVCLVVLVLVSVLVSLVVVLVSPPLPPQVSVLSSLVSLLSSLVVCVVPPPSLVSNVSVLVSVVSSLVSHDDDPSSVSSVVSSVVSVD

pLDDT: mean 88.82, std 8.47, range [56.31, 97.88]

Sequence (133 aa):
MKATVNLLRKQGQLKEAYFLAQKQMNDYPEELNHKNDMLWVYYDFAKEQVRQLNYENVWKIMKQLCELDVADNQMFNDSFNWQLVKLISKTQNDSQGQPQLLMVLKACYKMLQKQVASQSKSVLIKSIIRQLK

Radius of gyration: 15.18 Å; chains: 1; bounding box: 37×26×52 Å

Secondary structure (DSSP, 8-state):
----HHHHHHTT-HHHHHHHHHHHHHH-TT-HHHHHHHHHHHHHHHHHHHHTT-HHHHHHHHHHHHHTT-TT-HHHHHHHHHHHHHHHHHHTT-TTTHHHHHHHHHHHHHHHHHSPP-HHHHHHHHHHHHH--